Protein 1RTT (pdb7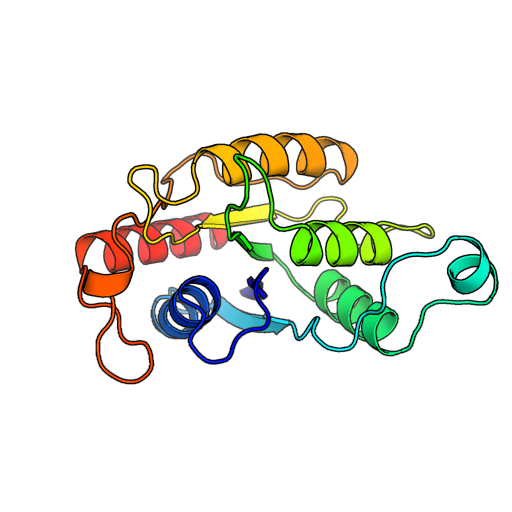0)

CATH classification: 3.40.50.360

Nearest PDB structures (foldseek):
  1x77-assembly1_B  TM=9.939E-01  e=1.937E-33  Pseudomonas aeruginosa PAO1
  3s2y-assembly1_A  TM=9.705E-01  e=2.318E-20  Novacetimonas hansenii ATCC 23769
  4hs4-assembly1_G-1  TM=9.698E-01  e=2.469E-20  Novacetimonas hansenii ATCC 23769
  4h6p-assembly1_A  TM=9.683E-01  e=6.378E-20  Novacetimonas hansenii ATCC 23769
  3svl-assembly1_B  TM=9.647E-01  e=1.058E-19  Escherichia coli K-12

Sequence (174 aa):
IKVLGISGSLRSGSYNSAALQEAIGLVPPGMSIELADISGIPLYNEDVYALGFPPAVERFREQIRAADALLFATPEYNYSMAGVLKNAIDWASRPPEQPFSGKPAAILGASAGRFGTARAQYHLRQTLVFLDVHPLNKPEVMISSAQNAFDAQGRLLDDKARELIQQQLQALQL

InterPro domains:
  IPR005025 NADPH-dependent FMN reductase-like domain [PF03358] (5-151)
  IPR029039 Flavoprotein-like superfamily [G3DSA:3.40.50.360] (1-184)
  IPR029039 Flavoprotein-like superfamily [SSF52218] (6-176)
  IPR050712 NAD(P)H-dependent reductase [PTHR30543] (4-184)

B-factor: mean 13.15, std 8.03, range [3.47, 52.55]

Structure (mmCIF, N/CA/C/O backbone):
data_1RTT
#
_entry.id   1RTT
#
_cell.length_a   66.071
_cell.length_b   70.386
_cell.length_c   85.382
_cell.angle_alpha   90.00
_cell.angle_beta   90.00
_cell.angle_gamma   90.00
#
_symmetry.space_group_name_H-M   'I 2 2 2'
#
loop_
_entity.id
_entity.type
_entity.pdbx_description
1 polymer 'conserved hypothetical protein'
2 non-polymer 'SULFATE ION'
3 water water
#
loop_
_atom_site.group_PDB
_atom_site.id
_atom_site.type_symbol
_atom_site.label_atom_id
_atom_site.label_alt_id
_atom_site.label_comp_id
_atom_site.label_asym_id
_atom_site.label_entity_id
_atom_site.label_seq_id
_atom_site.pdbx_PDB_ins_code
_atom_site.Cartn_x
_atom_site.Cartn_y
_atom_site.Cartn_z
_atom_site.occupancy
_atom_site.B_iso_or_equiv
_atom_site.auth_seq_id
_atom_site.auth_comp_id
_atom_site.auth_asym_id
_atom_site.auth_atom_id
_atom_site.pdbx_PDB_model_num
ATOM 1 N N . ILE A 1 7 ? 24.747 21.841 13.162 1.00 14.83 7 ILE A N 1
ATOM 2 C CA . ILE A 1 7 ? 25.514 22.237 14.380 1.00 14.58 7 ILE A CA 1
ATOM 3 C C . ILE A 1 7 ? 25.261 21.236 15.503 1.00 13.37 7 ILE A C 1
ATOM 4 O O . ILE A 1 7 ? 24.125 21.060 15.949 1.00 14.63 7 ILE A O 1
ATOM 9 N N . LYS A 1 8 ? 26.328 20.586 15.954 1.00 12.14 8 LYS A N 1
ATOM 10 C CA . LYS A 1 8 ? 26.240 19.586 17.011 1.00 11.74 8 LYS A CA 1
ATOM 11 C C . LYS A 1 8 ? 26.498 20.194 18.383 1.00 10.04 8 LYS A C 1
ATOM 12 O O . LYS A 1 8 ? 27.577 20.729 18.641 1.00 10.01 8 LYS A O 1
ATOM 18 N N . VAL A 1 9 ? 25.503 20.105 19.258 1.00 8.62 9 VAL A N 1
ATOM 19 C CA . VAL A 1 9 ? 25.621 20.638 20.608 1.00 7.78 9 VAL A CA 1
ATOM 20 C C . VAL A 1 9 ? 25.650 19.490 21.606 1.00 8.77 9 VAL A C 1
ATOM 21 O O . VAL A 1 9 ? 24.823 18.581 21.535 1.00 10.34 9 VAL A O 1
ATOM 25 N N . LEU A 1 10 ? 26.610 19.521 22.525 1.00 7.24 10 LEU A N 1
ATOM 26 C CA . LEU A 1 10 ? 26.710 18.483 23.543 1.00 7.19 10 LEU A CA 1
ATOM 27 C C . LEU A 1 10 ? 26.101 18.996 24.839 1.00 7.24 10 LEU A C 1
ATOM 28 O O . LEU A 1 10 ? 26.582 19.978 25.409 1.00 7.28 10 LEU A O 1
ATOM 33 N N . GLY A 1 11 ? 25.036 18.339 25.291 1.00 6.83 11 GLY A N 1
ATOM 34 C CA . GLY A 1 11 ? 24.382 18.725 26.530 1.00 6.50 11 GLY A CA 1
ATOM 35 C C . GLY A 1 11 ? 25.041 18.006 27.691 1.00 7.66 11 GLY A C 1
ATOM 36 O O . GLY A 1 11 ? 25.247 16.792 27.639 1.00 8.37 11 GLY A O 1
ATOM 37 N N . ILE A 1 12 ? 25.371 18.751 28.741 1.00 6.81 12 ILE A N 1
ATOM 38 C CA . ILE A 1 12 ? 26.035 18.183 29.907 1.00 7.39 12 ILE A CA 1
ATOM 39 C C . ILE A 1 12 ? 25.268 18.489 31.189 1.00 7.54 12 ILE A C 1
ATOM 40 O O . ILE A 1 12 ? 25.257 19.628 31.657 1.00 7.41 12 ILE A O 1
ATOM 45 N N . SER A 1 13 ? 24.617 17.475 31.752 1.00 7.63 13 SER A N 1
ATOM 46 C CA . SER A 1 13 ? 23.879 17.656 32.997 1.00 7.29 13 SER A CA 1
ATOM 47 C C . SER A 1 13 ? 24.792 17.386 34.181 1.00 7.49 13 SER A C 1
ATOM 48 O O . SER A 1 13 ? 25.520 16.392 34.200 1.00 8.98 13 SER A O 1
ATOM 51 N N . GLY A 1 14 ? 24.735 18.266 35.176 1.00 7.25 14 GLY A N 1
ATOM 52 C CA . GLY A 1 14 ? 25.567 18.103 36.348 1.00 6.64 14 GLY A CA 1
ATOM 53 C C . GLY A 1 14 ? 24.957 17.264 37.458 1.00 6.65 14 GLY A C 1
ATOM 54 O O . GLY A 1 14 ? 25.529 17.203 38.541 1.00 7.13 14 GLY A O 1
ATOM 55 N N . SER A 1 15 ? 23.825 16.611 37.195 1.00 7.36 15 SER A N 1
ATOM 56 C CA . SER A 1 15 ? 23.154 15.790 38.206 1.00 7.70 15 SER A CA 1
ATOM 57 C C . SER A 1 15 ? 22.979 14.338 37.771 1.00 7.97 15 SER A C 1
ATOM 58 O O . SER A 1 15 ? 22.692 14.056 36.606 1.00 9.27 15 SER A O 1
ATOM 61 N N . LEU A 1 16 ? 23.126 13.421 38.725 1.00 8.25 16 LEU A N 1
ATOM 62 C CA . LEU A 1 16 ? 23.005 11.991 38.455 1.00 9.38 16 LEU A CA 1
ATOM 63 C C . LEU A 1 16 ? 21.652 11.386 38.828 1.00 9.20 16 LEU A C 1
ATOM 64 O O . LEU A 1 16 ? 21.361 10.255 38.441 1.00 10.53 16 LEU A O 1
ATOM 69 N N . ARG A 1 17 ? 20.824 12.119 39.568 1.00 8.79 17 ARG A N 1
ATOM 70 C CA . ARG A 1 17 ? 19.540 11.562 39.988 1.00 9.18 17 ARG A CA 1
ATOM 71 C C . ARG A 1 17 ? 18.558 11.409 38.833 1.00 9.91 17 ARG A C 1
ATOM 72 O O . ARG A 1 17 ? 18.560 12.195 37.883 1.00 10.50 17 ARG A O 1
ATOM 80 N N . SER A 1 18 ? 17.717 10.384 38.923 1.00 11.08 18 SER A N 1
ATOM 81 C CA . SER A 1 18 ? 16.750 10.092 37.870 1.00 12.37 18 SER A CA 1
ATOM 82 C C . SER A 1 18 ? 15.762 11.212 37.560 1.00 13.37 18 SER A C 1
ATOM 83 O O . SER A 1 18 ? 15.444 11.453 36.396 1.00 15.44 18 SER A O 1
ATOM 86 N N . GLY A 1 19 ? 15.281 11.897 38.591 1.00 13.05 19 GLY A N 1
ATOM 87 C CA . GLY A 1 19 ? 14.326 12.969 38.370 1.00 11.94 19 GLY A CA 1
ATOM 88 C C . GLY A 1 19 ? 14.938 14.355 38.265 1.00 11.40 19 GLY A C 1
ATOM 89 O O . GLY A 1 19 ? 14.240 15.353 38.428 1.00 11.95 19 GLY A O 1
ATOM 90 N N . SER A 1 20 ? 16.236 14.414 37.977 1.00 10.57 20 SER A N 1
ATOM 91 C CA . SER A 1 20 ? 16.960 15.680 37.863 1.00 8.78 20 SER A CA 1
ATOM 92 C C . SER A 1 20 ? 16.268 16.761 37.036 1.00 8.95 20 SER A C 1
ATOM 93 O O . SER A 1 20 ? 15.905 16.534 35.881 1.00 8.94 20 SER A O 1
ATOM 96 N N . TYR A 1 21 ? 16.100 17.943 37.627 1.00 8.97 21 TYR A N 1
ATOM 97 C CA . TYR A 1 21 ? 15.478 19.063 36.926 1.00 8.97 21 TYR A CA 1
ATOM 98 C C . TYR A 1 21 ? 16.404 19.534 35.808 1.00 8.28 21 TYR A C 1
ATOM 99 O O . TYR A 1 21 ? 15.951 19.962 34.747 1.00 9.16 21 TYR A O 1
ATOM 108 N N . ASN A 1 22 ? 17.707 19.465 36.053 1.00 7.31 22 ASN A N 1
ATOM 109 C CA . ASN A 1 22 ? 18.673 19.890 35.054 1.00 6.73 22 ASN A CA 1
ATOM 110 C C . ASN A 1 22 ? 18.729 18.933 33.876 1.00 7.28 22 ASN A C 1
ATOM 111 O O . ASN A 1 22 ? 18.850 19.364 32.733 1.00 7.36 22 ASN A O 1
ATOM 116 N N . SER A 1 23 ? 18.626 17.636 34.142 1.00 7.80 23 SER A N 1
ATOM 117 C CA . SER A 1 23 ? 18.621 16.672 33.050 1.00 8.78 23 SER A CA 1
ATOM 118 C C . SER A 1 23 ? 17.315 16.834 32.266 1.00 8.06 23 SER A C 1
ATOM 119 O O . SER A 1 23 ? 17.296 16.721 31.041 1.00 8.83 23 SER A O 1
ATOM 122 N N . ALA A 1 24 ? 16.225 17.106 32.980 1.00 8.07 24 ALA A N 1
ATOM 123 C CA . ALA A 1 24 ? 14.929 17.289 32.335 1.00 8.72 24 ALA A CA 1
ATOM 124 C C . ALA A 1 24 ? 14.955 18.525 31.441 1.00 9.01 24 ALA A C 1
ATOM 125 O O . ALA A 1 24 ? 14.377 18.525 30.355 1.00 9.61 24 ALA A O 1
ATOM 127 N N . ALA A 1 25 ? 15.629 19.578 31.897 1.00 8.27 25 ALA A N 1
ATOM 128 C CA . ALA A 1 25 ? 15.735 20.808 31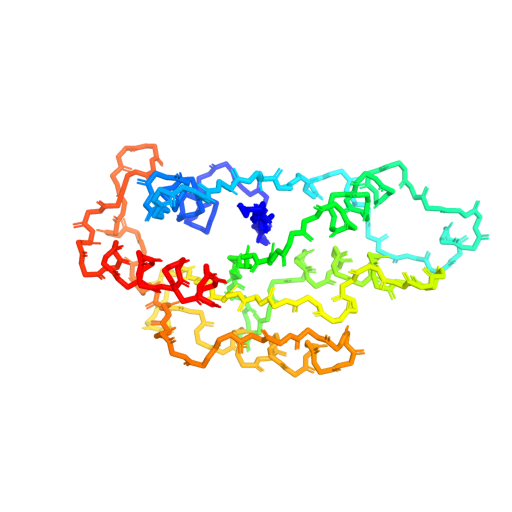.120 1.00 8.15 25 ALA A CA 1
ATOM 129 C C . ALA A 1 25 ? 16.464 20.533 29.807 1.00 8.65 25 ALA A C 1
ATOM 130 O O . ALA A 1 25 ? 16.058 21.012 28.746 1.00 8.98 25 ALA A O 1
ATOM 132 N N . LEU A 1 26 ? 17.544 19.759 29.879 1.00 8.73 26 LEU A N 1
ATOM 133 C CA . LEU A 1 26 ? 18.307 19.426 28.682 1.00 9.50 26 LEU A CA 1
ATOM 134 C C . LEU A 1 26 ? 17.483 18.562 27.735 1.00 9.54 26 LEU A C 1
ATOM 135 O O . LEU A 1 26 ? 17.527 18.753 26.520 1.00 9.72 26 LEU A O 1
ATOM 140 N N . GLN A 1 27 ? 16.733 17.611 28.285 1.00 9.47 27 GLN A N 1
ATOM 141 C CA . GLN A 1 27 ? 15.908 16.740 27.454 1.00 10.02 27 GLN A CA 1
ATOM 142 C C . GLN A 1 27 ? 14.891 17.585 26.692 1.00 10.30 27 GLN A C 1
ATOM 143 O O . GLN A 1 27 ? 14.622 17.337 25.518 1.00 11.30 27 GLN A O 1
ATOM 149 N N . GLU A 1 28 ? 14.328 18.587 27.361 1.00 9.97 28 GLU A N 1
ATOM 150 C CA . GLU A 1 28 ? 13.368 19.481 26.720 1.00 10.36 28 GLU A CA 1
ATOM 151 C C . GLU A 1 28 ? 14.079 20.339 25.676 1.00 10.54 28 GLU A C 1
ATOM 152 O O . GLU A 1 28 ? 13.536 20.616 24.607 1.00 10.35 28 GLU A O 1
ATOM 158 N N . ALA A 1 29 ? 15.305 20.743 25.989 1.00 9.55 29 ALA A N 1
ATOM 159 C CA . ALA A 1 29 ? 16.092 21.569 25.081 1.00 8.39 29 ALA A CA 1
ATOM 160 C C . ALA A 1 29 ? 16.295 20.885 23.733 1.00 8.72 29 ALA A C 1
ATOM 161 O O . ALA A 1 29 ? 16.335 21.545 22.691 1.00 8.71 29 ALA A O 1
ATOM 163 N N . ILE A 1 30 ? 16.423 19.562 23.751 1.00 8.33 30 ILE A N 1
ATOM 164 C CA . ILE A 1 30 ? 16.622 18.806 22.519 1.00 8.82 30 ILE A CA 1
ATOM 165 C C . ILE A 1 30 ? 15.533 19.126 21.498 1.00 7.98 30 ILE A C 1
ATOM 166 O O . ILE A 1 30 ? 15.797 19.188 20.295 1.00 9.39 30 ILE A O 1
ATOM 171 N N . GLY A 1 31 ? 14.313 19.337 21.986 1.00 8.25 31 GLY A N 1
ATOM 172 C CA . GLY A 1 31 ? 13.204 19.646 21.101 1.00 9.47 31 GLY A CA 1
ATOM 173 C C . GLY A 1 31 ? 12.967 21.127 20.866 1.00 10.36 31 GLY A C 1
ATOM 174 O O . GLY A 1 31 ? 12.002 21.503 20.196 1.00 11.01 31 GLY A O 1
ATOM 175 N N . LEU A 1 32 ? 13.845 21.971 21.402 1.00 10.51 32 LEU A N 1
ATOM 176 C CA . LEU A 1 32 ? 13.710 23.419 21.250 1.00 10.91 32 LEU A CA 1
ATOM 177 C C . LEU A 1 32 ? 14.779 24.047 20.364 1.00 10.33 32 LEU A C 1
ATOM 178 O O . LEU A 1 32 ? 14.806 25.266 20.185 1.00 11.89 32 LEU A O 1
ATOM 183 N N . VAL A 1 33 ? 15.663 23.221 19.816 1.00 9.65 33 VAL A N 1
ATOM 184 C CA . VAL A 1 33 ? 16.716 23.722 18.943 1.00 10.44 33 VAL A CA 1
ATOM 185 C C . VAL A 1 33 ? 16.136 24.209 17.624 1.00 11.41 33 VAL A C 1
ATOM 186 O O . VAL A 1 33 ? 15.072 23.760 17.200 1.00 11.01 33 VAL A O 1
ATOM 190 N N . PRO A 1 34 ? 16.821 25.151 16.964 1.00 11.38 34 PRO A N 1
ATOM 191 C CA . PRO A 1 34 ? 16.323 25.649 15.682 1.00 12.05 34 PRO A CA 1
ATOM 192 C C . PRO A 1 34 ? 16.712 24.627 14.617 1.00 11.82 34 PRO A C 1
ATOM 193 O O . PRO A 1 34 ? 17.560 23.770 14.856 1.00 12.43 34 PRO A O 1
ATOM 197 N N . PRO A 1 35 ? 16.082 24.681 13.437 1.00 12.62 35 PRO A N 1
ATOM 198 C CA . PRO A 1 35 ? 16.454 23.709 12.405 1.00 13.24 35 PRO A CA 1
ATOM 199 C C . PRO A 1 35 ? 17.943 23.843 12.081 1.00 13.20 35 PRO A C 1
ATOM 200 O O . PRO A 1 35 ? 18.482 24.948 12.077 1.00 14.93 35 PRO A O 1
ATOM 204 N N . GLY A 1 36 ? 18.604 22.719 11.827 1.00 14.44 36 GLY A N 1
ATOM 205 C CA . GLY A 1 36 ? 20.022 22.761 11.509 1.00 15.40 36 GLY A CA 1
ATOM 206 C C . GLY A 1 36 ? 20.916 22.574 12.720 1.00 15.65 36 GLY A C 1
ATOM 207 O O . GLY A 1 36 ? 22.139 22.679 12.621 1.00 17.44 36 GLY A O 1
ATOM 208 N N . MET A 1 37 ? 20.302 22.311 13.869 1.00 14.79 37 MET A N 1
ATOM 209 C CA . MET A 1 37 ? 21.039 22.094 15.110 1.00 14.08 37 MET A CA 1
ATOM 210 C C . MET A 1 37 ? 20.460 20.880 15.821 1.00 13.32 37 MET A C 1
ATOM 211 O O . MET A 1 37 ? 19.270 20.590 15.705 1.00 14.16 37 MET A O 1
ATOM 216 N N . SER A 1 38 ? 21.306 20.165 16.551 1.00 12.77 38 SER A N 1
ATOM 217 C CA . SER A 1 38 ? 20.852 19.001 17.295 1.00 12.69 38 SER A CA 1
ATOM 218 C C . SER A 1 38 ? 21.681 18.856 18.557 1.00 11.99 38 SER A C 1
ATOM 219 O O . SER A 1 38 ? 22.879 19.155 18.567 1.00 13.14 38 SER A O 1
ATOM 222 N N . ILE A 1 39 ? 21.030 18.401 19.620 1.00 10.83 39 ILE A N 1
ATOM 223 C CA . ILE A 1 39 ? 21.693 18.198 20.896 1.00 11.42 39 ILE A CA 1
ATOM 224 C C . ILE A 1 39 ? 21.874 16.716 21.186 1.00 12.61 39 ILE A C 1
ATOM 225 O O . ILE A 1 39 ? 20.945 15.919 21.024 1.00 14.03 39 ILE A O 1
ATOM 230 N N . GLU A 1 40 ? 23.088 16.358 21.588 1.00 12.33 40 GLU A N 1
ATOM 231 C CA . GLU A 1 40 ? 23.427 14.993 21.968 1.00 13.89 40 GLU A CA 1
ATOM 232 C C . GLU A 1 40 ? 23.766 15.115 23.448 1.00 12.91 40 GLU A C 1
ATOM 233 O O . GLU A 1 40 ? 24.400 16.086 23.858 1.00 11.01 40 GLU A O 1
ATOM 239 N N . LEU A 1 41 ? 23.347 14.146 24.250 1.00 12.69 41 LEU A N 1
ATOM 240 C CA . LEU A 1 41 ? 23.604 14.196 25.681 1.00 13.40 41 LEU A CA 1
ATOM 241 C C . LEU A 1 41 ? 24.848 13.434 26.101 1.00 13.09 41 LEU A C 1
ATOM 242 O O . LEU A 1 41 ? 25.140 12.355 25.583 1.00 15.76 41 LEU A O 1
ATOM 247 N N . ALA A 1 42 ? 25.585 14.011 27.040 1.00 11.90 42 ALA A N 1
ATOM 248 C CA . ALA A 1 42 ? 26.774 13.366 27.567 1.00 11.95 42 ALA A CA 1
ATOM 249 C C . ALA A 1 42 ? 26.325 12.587 28.799 1.00 13.76 42 ALA A C 1
ATOM 250 O O . ALA A 1 42 ? 25.409 13.006 29.506 1.00 17.25 42 ALA A O 1
ATOM 252 N N . ASP A 1 43 ? 26.948 11.442 29.040 1.00 14.04 43 ASP A N 1
ATOM 253 C CA . ASP A 1 43 ? 26.624 10.632 30.206 1.00 13.95 43 ASP A CA 1
ATOM 254 C C . ASP A 1 43 ? 27.875 10.657 31.070 1.00 12.80 43 ASP A C 1
ATOM 255 O O . ASP A 1 43 ? 28.886 10.052 30.717 1.00 14.75 43 ASP A O 1
ATOM 260 N N . ILE A 1 44 ? 27.818 11.362 32.195 1.00 11.29 44 ILE A N 1
ATOM 261 C CA . ILE A 1 44 ? 28.982 11.453 33.069 1.00 10.57 44 ILE A CA 1
ATOM 262 C C . ILE A 1 44 ? 28.882 10.552 34.294 1.00 10.91 44 ILE A C 1
ATOM 263 O O . ILE A 1 44 ? 29.747 10.593 35.165 1.00 10.30 44 ILE A O 1
ATOM 268 N N . SER A 1 45 ? 27.843 9.723 34.346 1.00 9.79 45 SER A N 1
ATOM 269 C CA . SER A 1 45 ? 27.634 8.840 35.494 1.00 11.81 45 SER A CA 1
ATOM 270 C C . SER A 1 45 ? 28.749 7.825 35.750 1.00 11.89 45 SER A C 1
ATOM 271 O O . SER A 1 45 ? 28.903 7.347 36.876 1.00 13.18 45 SER A O 1
ATOM 274 N N . GLY A 1 46 ? 29.522 7.497 34.719 1.00 11.14 46 GLY A N 1
ATOM 275 C CA . GLY A 1 46 ? 30.601 6.535 34.884 1.00 11.43 46 GLY A CA 1
ATOM 276 C C . GLY A 1 46 ? 31.949 7.148 35.227 1.00 10.27 46 GLY A C 1
ATOM 277 O O . GLY A 1 46 ? 32.931 6.433 35.429 1.00 11.22 46 GLY A O 1
ATOM 278 N N . ILE A 1 47 ? 32.006 8.474 35.288 1.00 9.52 47 ILE A N 1
ATOM 279 C CA . ILE A 1 47 ? 33.244 9.171 35.610 1.00 8.86 47 ILE A CA 1
ATOM 280 C C . ILE A 1 47 ? 33.513 9.078 37.113 1.00 8.82 47 ILE A C 1
ATOM 281 O O . ILE A 1 47 ? 32.690 9.487 37.930 1.00 9.26 47 ILE A O 1
ATOM 286 N N . PRO A 1 48 ? 34.675 8.529 37.496 1.00 7.87 48 PRO A N 1
ATOM 287 C CA . PRO A 1 48 ? 35.022 8.389 38.913 1.00 8.60 48 PRO A CA 1
ATOM 288 C C . PRO A 1 48 ? 35.513 9.694 39.519 1.00 7.88 48 PRO A C 1
ATOM 289 O O . PRO A 1 48 ? 35.763 10.665 38.806 1.00 7.55 48 PRO A O 1
ATOM 293 N N . LEU A 1 49 ? 35.638 9.725 40.838 1.00 8.47 49 LEU A N 1
ATOM 294 C CA . LEU A 1 49 ? 36.145 10.922 41.480 1.00 9.63 49 LEU A CA 1
ATOM 295 C C . LEU A 1 49 ? 37.591 11.064 41.021 1.00 9.15 49 LEU A C 1
ATOM 296 O O . LEU A 1 49 ? 38.315 10.075 40.875 1.00 11.99 49 LEU A O 1
ATOM 301 N N . TYR A 1 50 ? 38.003 12.299 40.776 1.00 7.27 50 TYR A N 1
ATOM 302 C CA . TYR A 1 50 ? 39.344 12.569 40.290 1.00 6.96 50 TYR A CA 1
ATOM 303 C C . TYR A 1 50 ? 40.464 12.203 41.250 1.00 6.90 50 TYR A C 1
ATOM 304 O O . TYR A 1 50 ? 40.379 12.443 42.452 1.00 7.51 50 TYR A O 1
ATOM 313 N N . ASN A 1 51 ? 41.520 11.621 40.692 1.00 7.15 51 ASN A N 1
ATOM 314 C CA . ASN A 1 51 ? 42.710 11.249 41.447 1.00 6.97 51 ASN A CA 1
ATOM 315 C C . ASN A 1 51 ? 43.854 11.301 40.446 1.00 8.06 51 ASN A C 1
ATOM 316 O O . ASN A 1 51 ? 43.862 10.562 39.461 1.00 7.65 51 ASN A O 1
ATOM 321 N N . GLU A 1 52 ? 44.804 12.192 40.691 1.00 7.83 52 GLU A N 1
ATOM 322 C CA . GLU A 1 52 ? 45.956 12.349 39.813 1.00 8.67 52 GLU A CA 1
ATOM 323 C C . GLU A 1 52 ? 46.685 11.025 39.592 1.00 9.23 52 GLU A C 1
ATOM 324 O O . GLU A 1 52 ? 47.197 10.770 38.501 1.00 9.00 52 GLU A O 1
ATOM 330 N N . ASP A 1 53 ? 46.735 10.185 40.623 1.00 8.54 53 ASP A N 1
ATOM 331 C CA . ASP A 1 53 ? 47.424 8.900 40.508 1.00 9.42 53 ASP A CA 1
ATOM 332 C C . ASP A 1 53 ? 46.755 7.977 39.499 1.00 9.48 53 ASP A C 1
ATOM 333 O O . ASP A 1 53 ? 47.416 7.146 38.877 1.00 11.09 53 ASP A O 1
ATOM 338 N N . VAL A 1 54 ? 45.443 8.117 39.339 1.00 9.06 54 VAL A N 1
ATOM 339 C CA . VAL A 1 54 ? 44.710 7.307 38.376 1.00 9.42 54 VAL A CA 1
ATOM 340 C C . VAL A 1 54 ? 44.918 7.917 36.988 1.00 9.83 54 VAL A C 1
ATOM 341 O O . VAL A 1 54 ? 45.194 7.209 36.021 1.00 9.70 54 VAL A O 1
ATOM 345 N N . TYR A 1 55 ? 44.795 9.239 36.903 1.00 8.80 55 TYR A N 1
ATOM 346 C CA . TYR A 1 55 ? 44.990 9.957 35.649 1.00 8.97 55 TYR A CA 1
ATOM 347 C C . TYR A 1 55 ? 46.362 9.654 35.047 1.00 9.31 55 TYR A C 1
ATOM 348 O O . TYR A 1 55 ? 46.496 9.498 33.833 1.00 9.99 55 TYR A O 1
ATOM 357 N N . ALA A 1 56 ? 47.376 9.573 35.902 1.00 9.81 56 ALA A N 1
ATOM 358 C CA . ALA A 1 56 ? 48.739 9.308 35.452 1.00 10.68 56 ALA A CA 1
ATOM 359 C C . ALA A 1 56 ? 48.877 8.007 34.666 1.00 12.24 56 ALA A C 1
ATOM 360 O O . ALA A 1 56 ? 49.790 7.863 33.850 1.00 13.84 56 ALA A O 1
ATOM 362 N N . LEU A 1 57 ? 47.974 7.064 34.912 1.00 12.27 57 LEU A N 1
ATOM 363 C CA . LEU A 1 57 ? 48.009 5.775 34.228 1.00 13.98 57 LEU A CA 1
ATOM 364 C C . LEU A 1 57 ? 47.132 5.764 32.980 1.00 14.13 57 LEU A C 1
ATOM 365 O O . LEU A 1 57 ? 47.131 4.794 32.218 1.00 15.32 57 LEU A O 1
ATOM 370 N N . GLY A 1 58 ? 46.390 6.846 32.771 1.00 12.73 58 GLY A N 1
ATOM 371 C CA . GLY A 1 58 ? 45.522 6.936 31.611 1.00 12.64 58 GLY A CA 1
ATOM 372 C C . GLY A 1 58 ? 44.118 7.361 31.992 1.00 11.20 58 GLY A C 1
ATOM 373 O O . GLY A 1 58 ? 43.736 7.296 33.158 1.00 13.76 58 GLY A O 1
ATOM 374 N N . PHE A 1 59 ? 43.349 7.805 31.005 1.00 11.07 59 PHE A N 1
ATOM 375 C CA . PHE A 1 59 ? 41.977 8.240 31.232 1.00 11.39 59 PHE A CA 1
ATOM 376 C C . PHE A 1 59 ? 41.015 7.076 31.398 1.00 12.55 59 PHE A C 1
ATOM 377 O O . PHE A 1 59 ? 41.051 6.119 30.624 1.00 13.23 59 PHE A O 1
ATOM 385 N N . PRO A 1 60 ? 40.147 7.131 32.421 1.00 12.38 60 PRO A N 1
ATOM 386 C CA . PRO A 1 60 ? 39.191 6.035 32.597 1.00 12.37 60 PRO A CA 1
ATOM 387 C C . PRO A 1 60 ? 38.317 6.050 31.338 1.00 12.67 60 PRO A C 1
ATOM 388 O O . PRO A 1 60 ? 38.095 7.110 30.752 1.00 10.93 60 PRO A O 1
ATOM 392 N N . PRO A 1 61 ? 37.820 4.884 30.900 1.00 12.64 61 PRO A N 1
ATOM 393 C CA . PRO A 1 61 ? 36.981 4.829 29.697 1.00 13.09 61 PRO A CA 1
ATOM 394 C C . PRO A 1 61 ? 35.857 5.868 29.618 1.00 12.27 61 PRO A C 1
ATOM 395 O O . PRO A 1 61 ? 35.623 6.452 28.559 1.00 11.88 61 PRO A O 1
ATOM 399 N N . ALA A 1 62 ? 35.163 6.100 30.728 1.00 11.76 62 ALA A N 1
ATOM 400 C CA . ALA A 1 62 ? 34.068 7.064 30.742 1.00 10.24 62 ALA A CA 1
ATOM 401 C C . ALA A 1 62 ? 34.551 8.482 30.460 1.00 9.31 62 ALA A C 1
ATOM 402 O O . ALA A 1 62 ? 33.844 9.272 29.835 1.00 9.72 62 ALA A O 1
ATOM 404 N N . VAL A 1 63 ? 35.754 8.804 30.926 1.00 9.20 63 VAL A N 1
ATOM 405 C CA . VAL A 1 63 ? 36.313 10.132 30.710 1.00 8.76 63 VAL A CA 1
ATOM 406 C C . VAL A 1 63 ? 36.747 10.270 29.255 1.00 8.66 63 VAL A C 1
ATOM 407 O O . VAL A 1 63 ? 36.546 11.316 28.639 1.00 9.26 63 VAL A O 1
ATOM 411 N N . GLU A 1 64 ? 37.329 9.210 28.700 1.00 9.98 64 GLU A N 1
ATOM 412 C CA . GLU A 1 64 ? 37.756 9.242 27.307 1.00 10.46 64 GLU A CA 1
ATOM 413 C C . GLU A 1 64 ? 36.537 9.471 26.413 1.00 10.04 64 GLU A C 1
ATOM 414 O O . GLU A 1 64 ? 36.586 10.265 25.478 1.00 9.32 64 GLU A O 1
ATOM 420 N N . ARG A 1 65 ? 35.439 8.781 26.711 1.00 9.21 65 ARG A N 1
ATOM 421 C CA . ARG A 1 65 ? 34.215 8.929 25.926 1.00 10.25 65 ARG A CA 1
ATOM 422 C C . ARG A 1 65 ? 33.707 10.368 25.986 1.00 9.21 65 ARG A C 1
ATOM 423 O O . ARG A 1 65 ? 33.301 10.939 24.975 1.00 9.63 65 ARG A O 1
ATOM 431 N N . PHE A 1 66 ? 33.738 10.947 27.182 1.00 8.77 66 PHE A N 1
ATOM 432 C CA . PHE A 1 66 ? 33.288 12.318 27.393 1.00 8.40 66 PHE A CA 1
ATOM 433 C C . PHE A 1 66 ? 34.170 13.280 26.589 1.00 7.42 66 PHE A C 1
ATOM 434 O O . PHE A 1 66 ? 33.662 14.164 25.899 1.00 8.09 66 PHE A O 1
ATOM 442 N N . ARG A 1 67 ? 35.487 13.098 26.669 1.00 7.78 67 ARG A N 1
ATOM 443 C CA . ARG A 1 67 ? 36.418 13.940 25.921 1.00 8.18 67 ARG A CA 1
ATOM 444 C C . ARG A 1 67 ? 36.189 13.815 24.413 1.00 8.27 67 ARG A C 1
ATOM 445 O O . ARG A 1 67 ? 36.270 14.806 23.688 1.00 8.20 67 ARG A O 1
ATOM 453 N N . GLU A 1 68 ? 35.897 12.602 23.944 1.00 8.31 68 GLU A N 1
ATOM 454 C CA . GLU A 1 68 ? 35.637 12.377 22.525 1.00 8.73 68 GLU A CA 1
ATOM 455 C C . GLU A 1 68 ? 34.394 13.155 22.089 1.00 8.66 68 GLU A C 1
ATOM 456 O O . GLU A 1 68 ? 34.366 13.741 21.007 1.00 9.88 68 GLU A O 1
ATOM 462 N N . GLN A 1 69 ? 33.366 13.157 22.935 1.00 9.22 69 GLN A N 1
ATOM 463 C CA . GLN A 1 69 ? 32.133 13.876 22.622 1.00 8.83 69 GLN A CA 1
ATOM 464 C C . GLN A 1 69 ? 32.369 15.380 22.580 1.00 8.77 69 GLN A C 1
ATOM 465 O O . GLN A 1 69 ? 31.828 16.078 21.727 1.00 8.84 69 GLN A O 1
ATOM 471 N N . ILE A 1 70 ? 33.169 15.885 23.512 1.00 8.09 70 ILE A N 1
ATOM 472 C CA . ILE A 1 70 ? 33.469 17.309 23.542 1.00 8.37 70 ILE A CA 1
ATOM 473 C C . ILE A 1 70 ? 34.226 17.693 22.268 1.00 8.43 70 ILE A C 1
ATOM 474 O O . ILE A 1 70 ? 33.928 18.710 21.647 1.00 8.70 70 ILE A O 1
ATOM 479 N N . ARG A 1 71 ? 35.191 16.864 21.873 1.00 9.11 71 ARG A N 1
ATOM 480 C CA . ARG A 1 71 ? 35.977 17.121 20.667 1.00 9.64 71 ARG A CA 1
ATOM 481 C C . ARG A 1 71 ? 35.089 17.202 19.427 1.00 10.70 71 ARG A C 1
ATOM 482 O O . ARG A 1 71 ? 35.282 18.065 18.571 1.00 11.19 71 ARG A O 1
ATOM 490 N N . ALA A 1 72 ? 34.108 16.308 19.347 1.00 9.81 72 ALA A N 1
ATOM 491 C CA . ALA A 1 72 ? 33.203 16.252 18.202 1.00 10.76 72 ALA A CA 1
ATOM 492 C C . ALA A 1 72 ? 32.127 17.335 18.173 1.00 10.39 72 ALA A C 1
ATOM 493 O O . ALA A 1 72 ? 31.564 17.628 17.119 1.00 12.86 72 ALA A O 1
ATOM 495 N N . ALA A 1 73 ? 31.841 17.931 19.323 1.00 9.36 73 ALA A N 1
ATOM 496 C CA . ALA A 1 73 ? 30.805 18.956 19.411 1.00 8.90 73 ALA A CA 1
ATOM 497 C C . ALA A 1 73 ? 31.223 20.321 18.879 1.00 8.98 73 ALA A C 1
ATOM 498 O O . ALA A 1 73 ? 32.384 20.707 18.978 1.00 10.94 73 ALA A O 1
ATOM 500 N N . ASP A 1 74 ? 30.263 21.043 18.308 1.00 8.98 74 ASP A N 1
ATOM 501 C CA . ASP A 1 74 ? 30.509 22.389 17.803 1.00 9.00 74 ASP A CA 1
ATOM 502 C C . ASP A 1 74 ? 30.253 23.395 18.923 1.00 8.27 74 ASP A C 1
ATOM 503 O O . ASP A 1 74 ? 30.788 24.502 18.912 1.00 9.71 74 ASP A O 1
ATOM 508 N N . ALA A 1 75 ? 29.421 23.003 19.885 1.00 7.63 75 ALA A N 1
ATOM 509 C CA . ALA A 1 75 ? 29.084 23.868 21.007 1.00 6.81 75 ALA A CA 1
ATOM 510 C C . ALA A 1 75 ? 28.675 23.020 22.199 1.00 6.85 75 ALA A C 1
ATOM 511 O O . ALA A 1 75 ? 28.351 21.839 22.048 1.00 7.50 75 ALA A O 1
ATOM 513 N N . LEU A 1 76 ? 28.686 23.636 23.378 1.00 7.32 76 LEU A N 1
ATOM 514 C CA . LEU A 1 76 ? 28.338 22.959 24.619 1.00 6.36 76 LEU A CA 1
ATOM 515 C C . LEU A 1 76 ? 27.148 23.622 25.295 1.00 6.27 76 LEU A C 1
ATOM 516 O O . LEU A 1 76 ? 26.961 24.835 25.203 1.00 7.55 76 LEU A O 1
ATOM 521 N N . LEU A 1 77 ? 26.348 22.809 25.975 1.00 6.09 77 LEU A N 1
ATOM 522 C CA . LEU A 1 77 ? 25.192 23.291 26.723 1.00 5.77 77 LEU A CA 1
ATOM 523 C C . LEU A 1 77 ? 25.268 22.664 28.112 1.00 6.20 77 LEU A C 1
ATOM 524 O O . LEU A 1 77 ? 25.008 21.474 28.285 1.00 7.42 77 LEU A O 1
ATOM 529 N N . PHE A 1 78 ? 25.646 23.475 29.095 1.00 5.91 78 PHE A N 1
ATOM 530 C CA . PHE A 1 78 ? 25.772 23.026 30.478 1.00 5.78 78 PHE A CA 1
ATOM 531 C C . PHE A 1 78 ? 24.479 23.246 31.249 1.00 7.20 78 PHE A C 1
ATOM 532 O O . PHE A 1 78 ? 23.894 24.321 31.177 1.00 7.74 78 PHE A O 1
ATOM 540 N N . ALA A 1 79 ? 24.040 22.230 31.985 1.00 6.45 79 ALA A N 1
ATOM 541 C CA . ALA A 1 79 ? 22.855 22.346 32.836 1.00 7.07 79 ALA A CA 1
ATOM 542 C C . ALA A 1 79 ? 23.449 22.147 34.225 1.00 7.16 79 ALA A C 1
ATOM 543 O O . ALA A 1 79 ? 23.699 21.022 34.652 1.00 7.91 79 ALA A O 1
ATOM 545 N N . THR A 1 80 ? 23.686 23.248 34.927 1.00 8.19 80 THR A N 1
ATOM 546 C CA . THR A 1 80 ? 24.329 23.170 36.225 1.00 9.55 80 THR A CA 1
ATOM 547 C C . THR A 1 80 ? 23.491 23.262 37.483 1.00 7.96 80 THR A C 1
ATOM 548 O O . THR A 1 80 ? 22.814 24.258 37.726 1.00 8.39 80 THR A O 1
ATOM 552 N N . PRO A 1 81 ? 23.514 22.203 38.299 1.00 7.48 81 PRO A N 1
ATOM 553 C CA . PRO A 1 81 ? 22.748 22.241 39.542 1.00 7.57 81 PRO A CA 1
ATOM 554 C C . PRO A 1 81 ? 23.572 23.124 40.476 1.00 6.97 81 PRO A C 1
ATOM 555 O O . PRO A 1 81 ? 24.782 23.293 40.275 1.00 7.80 81 PRO A O 1
ATOM 559 N N . GLU A 1 82 ? 22.929 23.690 41.486 1.00 6.09 82 GLU A N 1
ATOM 560 C CA . GLU A 1 82 ? 23.642 24.504 42.453 1.00 6.14 82 GLU A CA 1
ATOM 561 C C . GLU A 1 82 ? 23.470 23.884 43.826 1.00 6.73 82 GLU A C 1
ATOM 562 O O . GLU A 1 82 ? 22.342 23.679 44.278 1.00 7.02 82 GLU A O 1
ATOM 568 N N . TYR A 1 83 ? 24.585 23.550 44.468 1.00 6.06 83 TYR A N 1
ATOM 569 C CA . TYR A 1 83 ? 24.549 23.008 45.822 1.00 6.61 83 TYR A CA 1
ATOM 570 C C . TYR A 1 83 ? 25.470 23.881 46.650 1.00 6.13 83 TYR A C 1
ATOM 571 O O . TYR A 1 83 ? 26.585 24.189 46.229 1.00 5.59 83 TYR A O 1
ATOM 580 N N . ASN A 1 84 ? 25.005 24.289 47.821 1.00 6.19 84 ASN A N 1
ATOM 581 C CA . ASN A 1 84 ? 25.825 25.081 48.721 1.00 5.57 84 ASN A CA 1
ATOM 582 C C . ASN A 1 84 ? 26.484 26.289 48.077 1.00 5.34 84 ASN A C 1
ATOM 583 O O . ASN A 1 84 ? 27.685 26.525 48.225 1.00 5.98 84 ASN A O 1
ATOM 588 N N . TYR A 1 85 ? 25.668 27.043 47.352 1.00 5.59 85 TYR A N 1
ATOM 589 C CA . TYR A 1 85 ? 26.080 28.279 46.699 1.00 5.15 85 TYR A CA 1
ATOM 590 C C . TYR A 1 85 ? 27.151 28.198 45.616 1.00 5.60 85 TYR A C 1
ATOM 591 O O . TYR A 1 85 ? 27.803 29.195 45.305 1.00 5.78 85 TYR A O 1
ATOM 600 N N . SER A 1 86 ? 27.329 27.023 45.028 1.00 4.67 86 SER A N 1
ATOM 601 C CA . SER A 1 86 ? 28.302 26.871 43.952 1.00 5.09 86 SER A CA 1
ATOM 602 C C . SER A 1 86 ? 27.922 25.683 43.072 1.00 5.24 86 SER A C 1
ATOM 603 O O . SER A 1 86 ? 26.859 25.082 43.244 1.00 6.07 86 SER A O 1
ATOM 606 N N . MET A 1 87 ? 28.782 25.368 42.110 1.00 5.55 87 MET A N 1
ATOM 607 C CA . MET A 1 87 ? 28.556 24.243 41.206 1.00 6.61 87 MET A CA 1
ATOM 608 C C . MET A 1 87 ? 28.461 22.922 41.955 1.00 5.90 87 MET A C 1
ATOM 609 O O . MET A 1 87 ? 29.136 22.722 42.962 1.00 5.93 87 MET A O 1
ATOM 614 N N . ALA A 1 88 ? 27.644 22.013 41.436 1.00 6.48 88 ALA A N 1
ATOM 615 C CA . ALA A 1 88 ? 27.535 20.688 42.023 1.00 6.35 88 ALA A CA 1
ATOM 616 C C . ALA A 1 88 ? 28.917 20.052 41.888 1.00 6.19 88 ALA A C 1
ATOM 617 O O . ALA A 1 88 ? 29.548 20.133 40.830 1.00 6.32 88 ALA A O 1
ATOM 619 N N . GLY A 1 89 ? 29.391 19.427 42.958 1.00 6.17 89 GLY A N 1
ATOM 620 C CA . GLY A 1 89 ? 30.692 18.787 42.915 1.00 5.97 89 GLY A CA 1
ATOM 621 C C . GLY A 1 89 ? 30.815 17.761 41.799 1.00 5.64 89 GLY A C 1
ATOM 622 O O . GLY A 1 89 ? 31.876 17.637 41.186 1.00 5.61 89 GLY A O 1
ATOM 623 N N . VAL A 1 90 ? 29.743 17.017 41.534 1.00 5.93 90 VAL A N 1
ATOM 624 C CA . VAL A 1 90 ? 29.770 16.007 40.482 1.00 6.64 90 VAL A CA 1
ATOM 625 C C . VAL A 1 90 ? 30.086 16.635 39.129 1.00 5.54 90 VAL A C 1
ATOM 626 O O . VAL A 1 90 ? 30.899 16.106 38.369 1.00 6.92 90 VAL A O 1
ATOM 630 N N . LEU A 1 91 ? 29.447 17.760 38.821 1.00 5.92 91 LEU A N 1
ATOM 631 C CA . LEU A 1 91 ? 29.696 18.425 37.549 1.00 6.38 91 LEU A CA 1
ATOM 632 C C . LEU A 1 91 ? 31.132 18.936 37.483 1.00 5.87 91 LEU A C 1
ATOM 633 O O . LEU A 1 91 ? 31.822 18.751 36.480 1.00 5.98 91 LEU A O 1
ATOM 638 N N . LYS A 1 92 ? 31.582 19.583 38.552 1.00 6.26 92 LYS A N 1
ATOM 639 C CA . LYS A 1 92 ? 32.938 20.112 38.583 1.00 6.27 92 LYS A CA 1
ATOM 640 C C . LYS A 1 92 ? 33.949 18.983 38.411 1.00 5.92 92 LYS A C 1
ATOM 641 O O . LYS A 1 92 ? 34.934 19.131 37.692 1.00 6.40 92 LYS A O 1
ATOM 647 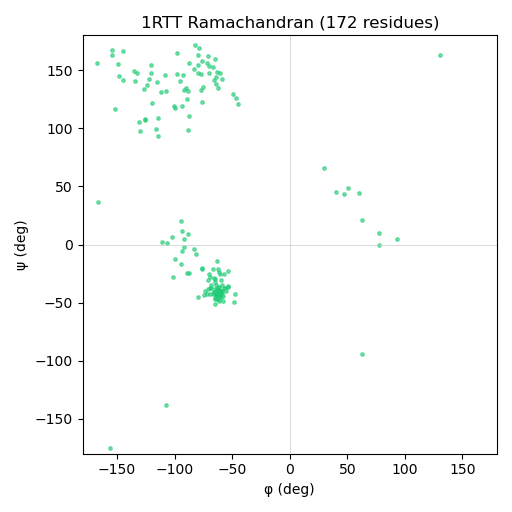N N . ASN A 1 93 ? 33.695 17.850 39.059 1.00 5.13 93 ASN A N 1
AT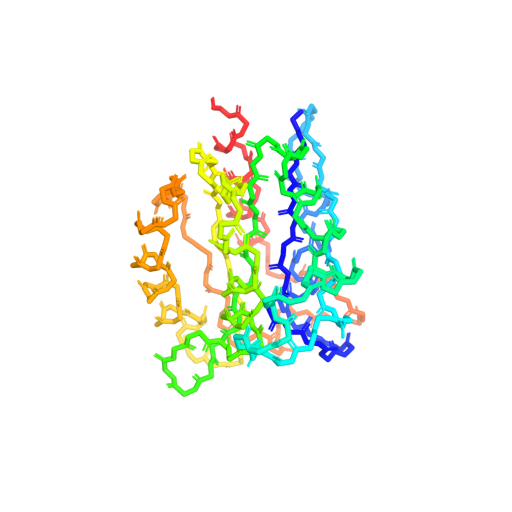OM 648 C CA . ASN A 1 93 ? 34.588 16.700 38.957 1.00 5.42 93 ASN A CA 1
ATOM 649 C C . ASN A 1 93 ? 34.694 16.198 37.515 1.00 5.76 93 ASN A C 1
ATOM 650 O O . ASN A 1 93 ? 35.781 15.846 37.051 1.00 6.43 93 ASN A O 1
ATOM 655 N N . ALA A 1 94 ? 33.568 16.161 36.808 1.00 4.97 94 ALA A N 1
ATOM 656 C CA . ALA A 1 94 ? 33.564 15.704 35.421 1.00 5.65 94 ALA A CA 1
ATOM 657 C C . ALA A 1 94 ? 34.392 16.659 34.569 1.00 6.09 94 ALA A C 1
ATOM 658 O O . ALA A 1 94 ? 35.162 16.231 33.706 1.00 6.04 94 ALA A O 1
ATOM 660 N N . ILE A 1 95 ? 34.224 17.956 34.809 1.00 5.47 95 ILE A N 1
ATOM 661 C CA . ILE A 1 95 ? 34.976 18.971 34.088 1.00 6.76 95 ILE A CA 1
ATOM 662 C C . ILE A 1 95 ? 36.460 18.831 34.425 1.00 5.79 95 ILE A C 1
ATOM 663 O O . ILE A 1 95 ? 37.315 18.931 33.539 1.00 6.91 95 ILE A O 1
ATOM 668 N N . ASP A 1 96 ? 36.767 18.584 35.697 1.00 6.73 96 ASP A N 1
ATOM 669 C CA . ASP A 1 96 ? 38.156 18.430 36.117 1.00 6.17 96 ASP A CA 1
ATOM 670 C C . ASP A 1 96 ? 38.831 17.299 35.335 1.00 7.62 96 ASP A C 1
ATOM 671 O O . ASP A 1 96 ? 39.962 17.442 34.872 1.00 7.70 96 ASP A O 1
ATOM 676 N N . TRP A 1 97 ? 38.137 16.176 35.180 1.00 6.86 97 TRP A N 1
ATOM 677 C CA . TRP A 1 97 ? 38.688 15.044 34.443 1.00 5.83 97 TRP A CA 1
ATOM 678 C C . TRP A 1 97 ? 38.899 15.367 32.971 1.00 6.31 97 TRP A C 1
ATOM 679 O O . TRP A 1 97 ? 39.978 15.145 32.424 1.00 6.62 97 TRP A O 1
ATOM 690 N N . ALA A 1 98 ? 37.859 15.880 32.326 1.00 6.57 98 ALA A N 1
ATOM 691 C CA . ALA A 1 98 ? 37.936 16.188 30.902 1.00 6.37 98 ALA A CA 1
ATOM 692 C C . ALA A 1 98 ? 38.893 17.318 30.545 1.00 7.43 98 ALA A C 1
ATOM 693 O O . ALA A 1 98 ? 39.353 17.406 29.407 1.00 8.11 98 ALA A O 1
ATOM 695 N N . SER A 1 99 ? 39.203 18.163 31.522 1.00 7.04 99 SER A N 1
ATOM 696 C CA . SER A 1 99 ? 40.079 19.318 31.322 1.00 7.25 99 SER A CA 1
ATOM 697 C C . SER A 1 99 ? 41.572 19.027 31.389 1.00 7.32 99 SER A C 1
ATOM 698 O O . SER A 1 99 ? 42.386 19.925 31.179 1.00 7.97 99 SER A O 1
ATOM 701 N N . ARG A 1 100 ? 41.936 17.790 31.700 1.00 8.05 100 ARG A N 1
ATOM 702 C CA . ARG A 1 100 ? 43.344 17.430 31.819 1.00 7.24 100 ARG A CA 1
ATOM 703 C C . ARG A 1 100 ? 44.090 17.357 30.495 1.00 7.57 100 ARG A C 1
ATOM 704 O O . ARG A 1 100 ? 43.493 17.180 29.430 1.00 7.75 100 ARG A O 1
ATOM 712 N N . PRO A 1 101 ? 45.421 17.517 30.546 1.00 8.24 101 PRO A N 1
ATOM 713 C CA . PRO A 1 101 ? 46.209 17.440 29.317 1.00 7.99 101 PRO A CA 1
ATOM 714 C C . PRO A 1 101 ? 46.074 16.004 28.808 1.00 8.84 101 PRO A C 1
ATOM 715 O O . PRO A 1 101 ? 45.779 15.088 29.581 1.00 8.42 101 PRO A O 1
ATOM 719 N N . PRO A 1 102 ? 46.337 15.775 27.518 1.00 7.80 102 PRO A N 1
ATOM 720 C CA . PRO A 1 102 ? 46.750 16.741 26.498 1.00 7.60 102 PRO A CA 1
ATOM 721 C C . PRO A 1 102 ? 45.608 17.451 25.778 1.00 7.95 102 PRO A C 1
ATOM 722 O O . PRO A 1 102 ? 44.491 16.942 25.708 1.00 7.85 102 PRO A O 1
ATOM 726 N N . GLU A 1 103 ? 45.919 18.632 25.248 1.00 8.49 103 GLU A N 1
ATOM 727 C CA . GLU A 1 103 ? 44.982 19.450 24.481 1.00 9.13 103 GLU A CA 1
ATOM 728 C C . GLU A 1 103 ? 43.534 19.244 24.913 1.00 8.21 103 GLU A C 1
ATOM 729 O O . GLU A 1 103 ? 42.711 18.748 24.144 1.00 7.96 103 GLU A O 1
ATOM 735 N N . GLN A 1 104 ? 43.220 19.639 26.145 1.00 7.56 104 GLN A N 1
ATOM 736 C CA . GLN A 1 104 ? 41.869 19.456 26.656 1.00 7.28 104 GLN A CA 1
ATOM 737 C C . GLN A 1 104 ? 40.882 19.995 25.620 1.00 7.60 104 GLN A C 1
ATOM 738 O O . GLN A 1 104 ? 41.016 21.118 25.122 1.00 7.08 104 GLN A O 1
ATOM 744 N N . PRO A 1 105 ? 39.872 19.181 25.279 1.00 7.75 105 PRO A N 1
ATOM 745 C CA . PRO A 1 105 ? 38.847 19.500 24.284 1.00 7.15 105 PRO A CA 1
ATOM 746 C C . PRO A 1 105 ? 37.871 20.650 24.452 1.00 7.69 105 PRO A C 1
ATOM 747 O O . PRO A 1 105 ? 37.213 21.025 23.484 1.00 7.43 105 PRO A O 1
ATOM 751 N N . PHE A 1 106 ? 37.762 21.216 25.648 1.00 7.36 106 PHE A N 1
ATOM 752 C CA . PHE A 1 106 ? 36.850 22.342 25.844 1.00 6.52 106 PHE A CA 1
ATOM 753 C C . PHE A 1 106 ? 37.365 23.588 25.130 1.00 6.96 106 PHE A C 1
ATOM 754 O O . PHE A 1 106 ? 36.589 24.473 24.776 1.00 7.53 106 PHE A O 1
ATOM 762 N N . SER A 1 107 ? 38.678 23.647 24.929 1.00 8.12 107 SER A N 1
ATOM 763 C CA . SER A 1 107 ? 39.326 24.804 24.319 1.00 8.14 107 SER A CA 1
ATOM 764 C C . SER A 1 107 ? 38.675 25.395 23.076 1.00 7.79 107 SER A C 1
ATOM 765 O O . SER A 1 107 ? 38.508 24.713 22.065 1.00 9.38 107 SER A O 1
ATOM 768 N N . GLY A 1 108 ? 38.320 26.675 23.172 1.00 7.83 108 GLY A N 1
ATOM 769 C CA . GLY A 1 108 ? 37.721 27.395 22.061 1.00 9.03 108 GLY A CA 1
ATOM 770 C C . GLY A 1 108 ? 36.256 27.148 21.753 1.00 8.98 108 GLY A C 1
ATOM 771 O O . GLY A 1 108 ? 35.708 27.763 20.844 1.00 11.19 108 GLY A O 1
ATOM 772 N N . LYS A 1 109 ? 35.608 26.272 22.510 1.00 8.29 109 LYS A N 1
ATOM 773 C CA . LYS A 1 109 ? 34.205 25.953 22.258 1.00 8.92 109 LYS A CA 1
ATOM 774 C C . LYS A 1 109 ? 33.201 27.010 22.704 1.00 7.70 109 LYS A C 1
ATOM 775 O O . LYS A 1 109 ? 33.320 27.573 23.796 1.00 7.50 109 LYS A O 1
ATOM 781 N N . PRO A 1 110 ? 32.210 27.314 21.850 1.00 7.38 110 PRO A N 1
ATOM 782 C CA . PRO A 1 110 ? 31.197 28.296 22.244 1.00 7.23 110 PRO A CA 1
ATOM 783 C C . PRO A 1 110 ? 30.253 27.487 23.139 1.00 7.00 110 PRO A C 1
ATOM 784 O O . PRO A 1 110 ? 30.172 26.261 23.006 1.00 7.42 110 PRO A O 1
ATOM 788 N N . ALA A 1 111 ? 29.546 28.146 24.046 1.00 6.18 111 ALA A N 1
ATOM 789 C CA . ALA A 1 111 ? 28.658 27.417 24.939 1.00 6.24 111 ALA A CA 1
ATOM 790 C C . ALA A 1 111 ? 27.509 28.250 25.468 1.00 6.29 111 ALA A C 1
ATOM 791 O O . ALA A 1 111 ? 27.490 29.474 25.341 1.00 7.46 111 ALA A O 1
ATOM 793 N N . ALA A 1 112 ? 26.545 27.552 26.056 1.00 6.35 112 ALA A N 1
ATOM 794 C CA . ALA A 1 112 ? 25.400 28.177 26.698 1.00 5.66 112 ALA A CA 1
ATOM 795 C C . ALA A 1 112 ? 25.290 27.478 28.045 1.00 6.33 112 ALA A C 1
ATOM 796 O O . ALA A 1 112 ? 25.630 26.296 28.169 1.00 6.80 112 ALA A O 1
ATOM 798 N N . ILE A 1 113 ? 24.828 28.217 29.044 1.00 6.57 113 ILE A N 1
ATOM 799 C CA . ILE A 1 113 ? 24.660 27.701 30.390 1.00 6.38 113 ILE A CA 1
ATOM 800 C C . ILE A 1 113 ? 23.215 27.909 30.808 1.00 5.92 113 ILE A C 1
ATOM 801 O O . ILE A 1 113 ? 22.637 28.964 30.545 1.00 5.89 113 ILE A O 1
ATOM 806 N N . LEU A 1 114 ? 22.631 26.899 31.437 1.00 6.11 114 LEU A N 1
ATOM 807 C CA . LEU A 1 114 ? 21.277 27.010 31.965 1.00 5.95 114 LEU A CA 1
ATOM 808 C C . LEU A 1 114 ? 21.259 26.194 33.250 1.00 6.69 114 LEU A C 1
ATOM 809 O O . LEU A 1 114 ? 22.193 25.443 33.525 1.00 6.95 114 LEU A O 1
ATOM 814 N N . GLY A 1 115 ? 20.215 26.358 34.051 1.00 6.73 115 GLY A N 1
ATOM 815 C CA . GLY A 1 115 ? 20.143 25.604 35.285 1.00 7.02 115 GLY A CA 1
ATOM 816 C C . GLY A 1 115 ? 18.774 25.693 35.907 1.00 7.48 115 GLY A C 1
ATOM 817 O O . GLY A 1 115 ? 18.027 26.638 35.657 1.00 8.76 115 GLY A O 1
ATOM 818 N N . ALA A 1 116 ? 18.450 24.691 36.714 1.00 7.06 116 ALA A N 1
ATOM 819 C CA . ALA A 1 116 ? 17.173 24.627 37.404 1.00 7.60 116 ALA A CA 1
ATOM 820 C C . ALA A 1 116 ? 17.419 24.245 38.855 1.00 9.27 116 ALA A C 1
ATOM 821 O O . ALA A 1 116 ? 18.279 23.415 39.157 1.00 9.77 116 ALA A O 1
ATOM 823 N N . SER A 1 117 ? 16.667 24.862 39.756 1.00 9.28 117 SER A N 1
ATOM 824 C CA . SER A 1 117 ? 16.796 24.581 41.179 1.00 9.72 117 SER A CA 1
ATOM 825 C C . SER A 1 117 ? 15.450 24.780 41.855 1.00 9.24 117 SER A C 1
ATOM 826 O O . SER A 1 117 ? 14.600 25.513 41.353 1.00 8.97 117 SER A O 1
ATOM 829 N N . ALA A 1 118 ? 15.253 24.115 42.987 1.00 10.72 118 ALA A N 1
ATOM 830 C CA . ALA A 1 118 ? 14.017 24.282 43.734 1.00 11.55 118 ALA A CA 1
ATOM 831 C C . ALA A 1 118 ? 14.144 25.625 44.447 1.00 11.81 118 ALA A C 1
ATOM 832 O O . ALA A 1 118 ? 13.150 26.242 44.826 1.00 14.74 118 ALA A O 1
ATOM 834 N N . GLY A 1 119 ? 15.388 26.073 44.598 1.00 11.20 119 GLY A N 1
ATOM 835 C CA . GLY A 1 119 ? 15.674 27.325 45.275 1.00 10.72 119 GLY A CA 1
ATOM 836 C C . GLY A 1 119 ? 15.278 28.590 44.542 1.00 9.21 119 GLY A C 1
ATOM 837 O O . GLY A 1 119 ? 15.076 28.602 43.327 1.00 10.75 119 GLY A O 1
ATOM 838 N N . ARG A 1 120 ? 15.199 29.671 45.308 1.00 9.64 120 ARG A N 1
ATOM 839 C CA . ARG A 1 120 ? 14.814 30.984 44.816 1.00 9.20 120 ARG A CA 1
ATOM 840 C C . ARG A 1 120 ? 15.663 31.551 43.679 1.00 8.68 120 ARG A C 1
ATOM 841 O O . ARG A 1 120 ? 15.132 32.191 42.775 1.00 8.94 120 ARG A O 1
ATOM 849 N N . PHE A 1 121 ? 16.971 31.318 43.703 1.00 7.99 121 PHE A N 1
ATOM 850 C CA . PHE A 1 121 ? 17.812 31.902 42.665 1.00 10.23 121 PHE A CA 1
ATOM 851 C C . PHE A 1 121 ? 18.121 31.064 41.427 1.00 8.65 121 PHE A C 1
ATOM 852 O O . PHE A 1 121 ? 18.974 31.427 40.613 1.00 8.40 121 PHE A O 1
ATOM 860 N N . GLY A 1 122 ? 17.407 29.951 41.289 1.00 8.19 122 GLY A N 1
ATOM 861 C CA . GLY A 1 122 ? 17.533 29.083 40.126 1.00 7.57 122 GLY A CA 1
ATOM 862 C C . GLY A 1 122 ? 18.893 28.795 39.521 1.00 6.58 122 GLY A C 1
ATOM 863 O O . GLY A 1 122 ? 19.035 28.810 38.296 1.00 7.73 122 GLY A O 1
ATOM 864 N N . THR A 1 123 ? 19.861 28.508 40.389 1.00 6.16 123 THR A N 1
ATOM 865 C CA . THR A 1 123 ? 21.259 28.176 40.064 1.00 5.69 123 THR A CA 1
ATOM 866 C C . THR A 1 123 ? 22.176 29.343 39.698 1.00 5.28 123 THR A C 1
ATOM 867 O O . THR A 1 123 ? 23.315 29.129 39.285 1.00 5.47 123 THR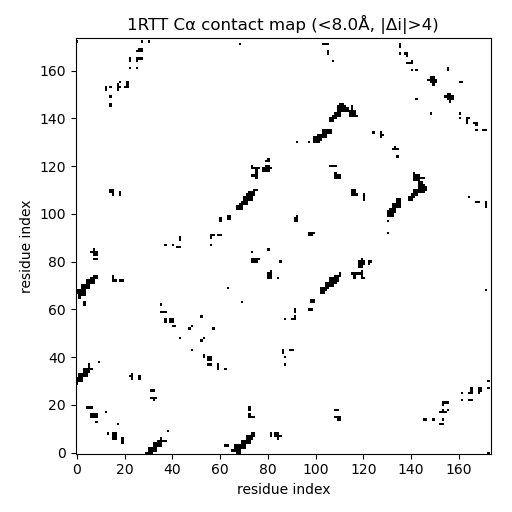 A O 1
ATOM 871 N N . ALA A 1 124 ? 21.708 30.572 39.888 1.00 6.06 124 ALA A N 1
ATOM 872 C CA . ALA A 1 124 ? 22.510 31.751 39.566 1.00 6.18 124 ALA A CA 1
ATOM 873 C C . ALA A 1 124 ? 23.939 31.702 40.116 1.00 5.45 124 ALA A C 1
ATOM 874 O O . ALA A 1 124 ? 24.897 31.960 39.389 1.00 6.08 124 ALA A O 1
ATOM 876 N N . ARG A 1 125 ? 24.087 31.380 41.400 1.00 5.55 125 ARG A N 1
ATOM 877 C CA . ARG A 1 125 ? 25.416 31.333 42.010 1.00 5.67 125 ARG A CA 1
ATOM 878 C C . ARG A 1 125 ? 26.332 30.312 41.342 1.00 6.23 125 ARG A C 1
ATOM 879 O O . ARG A 1 125 ? 27.507 30.590 41.105 1.00 6.46 125 ARG A O 1
ATOM 887 N N . ALA A 1 126 ? 25.798 29.132 41.040 1.00 5.61 126 ALA A N 1
ATOM 888 C CA . ALA A 1 126 ? 26.585 28.098 40.381 1.00 5.44 126 ALA A CA 1
ATOM 889 C C . ALA A 1 126 ? 27.022 28.563 38.991 1.00 5.77 126 ALA A C 1
ATOM 890 O O . ALA A 1 126 ? 28.146 28.299 38.565 1.00 5.12 126 ALA A O 1
ATOM 892 N N . GLN A 1 127 ? 26.145 29.277 38.289 1.00 5.45 127 GLN A N 1
ATOM 893 C CA . GLN A 1 127 ? 26.468 29.743 36.945 1.00 4.87 127 GLN A CA 1
ATOM 894 C C . GLN A 1 127 ? 27.641 30.716 36.895 1.00 4.67 127 GLN A C 1
ATOM 895 O O . GLN A 1 127 ? 28.506 30.596 36.030 1.00 4.84 127 GLN A O 1
ATOM 901 N N . TYR A 1 128 ? 27.692 31.672 37.817 1.00 5.74 128 TYR A N 1
ATOM 902 C CA . TYR A 1 128 ? 28.794 32.619 37.791 1.00 5.21 128 TYR A CA 1
ATOM 903 C C . TYR A 1 128 ? 30.107 31.963 38.208 1.00 4.66 128 TYR A C 1
ATOM 904 O 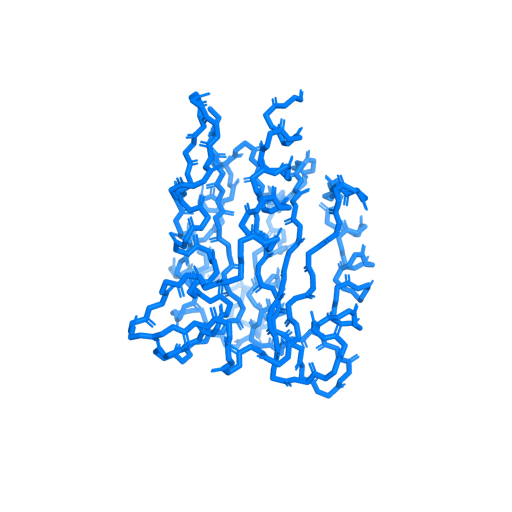O . TYR A 1 128 ? 31.167 32.358 37.731 1.00 6.23 128 TYR A O 1
ATOM 913 N N . HIS A 1 129 ? 30.045 30.958 39.078 1.00 6.07 129 HIS A N 1
ATOM 914 C CA . HIS A 1 129 ? 31.259 30.244 39.463 1.00 5.36 129 HIS A CA 1
ATOM 915 C C . HIS A 1 129 ? 31.729 29.443 38.240 1.00 5.23 129 HIS A C 1
ATOM 916 O O . HIS A 1 129 ? 32.919 29.402 37.941 1.00 6.04 129 HIS A O 1
ATOM 923 N N . LEU A 1 130 ? 30.795 28.799 37.540 1.00 4.57 130 LEU A N 1
ATOM 924 C CA . LEU A 1 130 ? 31.150 28.030 36.350 1.00 5.52 130 LEU A CA 1
ATOM 925 C C . LEU A 1 130 ? 31.785 28.944 35.307 1.00 5.11 130 LEU A C 1
ATOM 926 O O . LEU A 1 130 ? 32.749 28.561 34.647 1.00 5.53 130 LEU A O 1
ATOM 931 N N . ARG A 1 131 ? 31.250 30.151 35.150 1.00 4.78 131 ARG A N 1
ATOM 932 C CA . ARG A 1 131 ? 31.805 31.077 34.173 1.00 5.81 131 ARG A CA 1
ATOM 933 C C . ARG A 1 131 ? 33.275 31.390 34.460 1.00 5.17 131 ARG A C 1
ATOM 934 O O . ARG A 1 131 ? 34.044 31.649 33.540 1.00 7.42 131 ARG A O 1
ATOM 942 N N . GLN A 1 132 ? 33.673 31.370 35.728 1.00 4.70 132 GLN A N 1
ATOM 943 C CA . GLN A 1 132 ? 35.072 31.626 36.063 1.00 4.74 132 GLN A CA 1
ATOM 944 C C . GLN A 1 132 ? 35.911 30.423 35.623 1.00 4.85 132 GLN A C 1
ATOM 945 O O . GLN A 1 132 ? 36.994 30.573 35.061 1.00 6.15 132 GLN A O 1
ATOM 951 N N . THR A 1 133 ? 35.399 29.227 35.887 1.00 4.47 133 THR A N 1
ATOM 952 C CA . THR A 1 133 ? 36.068 28.002 35.474 1.00 5.14 133 THR A CA 1
ATOM 953 C C . THR A 1 133 ? 36.239 27.974 33.944 1.00 4.66 133 THR A C 1
ATOM 954 O O . THR A 1 133 ? 37.285 27.560 33.431 1.00 6.10 133 THR A O 1
ATOM 958 N N . LEU A 1 134 ? 35.221 28.436 33.219 1.00 5.20 134 LEU A N 1
ATOM 959 C CA . LEU A 1 134 ? 35.274 28.451 31.759 1.00 5.73 134 LEU A CA 1
ATOM 960 C C . LEU A 1 134 ? 36.407 29.308 31.201 1.00 5.14 134 LEU A C 1
ATOM 961 O O . LEU A 1 134 ? 36.877 29.066 30.083 1.00 5.94 134 LEU A O 1
ATOM 966 N N . VAL A 1 135 ? 36.854 30.301 31.964 1.00 5.28 135 VAL A N 1
ATOM 967 C CA . VAL A 1 135 ? 37.954 31.146 31.511 1.00 5.56 135 VAL A CA 1
ATOM 968 C C . VAL A 1 135 ? 39.210 30.295 31.317 1.00 4.47 135 VAL A C 1
ATOM 969 O O . VAL A 1 135 ? 39.866 30.364 30.276 1.00 5.68 135 VAL A O 1
ATOM 973 N N . PHE A 1 136 ? 39.541 29.477 32.310 1.00 5.63 136 PHE A N 1
ATOM 974 C CA . PHE A 1 136 ? 40.736 28.652 32.199 1.00 6.03 136 PHE A CA 1
ATOM 975 C C . PHE A 1 136 ? 40.632 27.627 31.070 1.00 6.23 136 PHE A C 1
ATOM 976 O O . PHE A 1 136 ? 41.634 27.286 30.442 1.00 6.90 136 PHE A O 1
ATOM 984 N N . LEU A 1 137 ? 39.422 27.140 30.812 1.00 5.88 137 LEU A N 1
ATOM 985 C CA . LEU A 1 137 ? 39.192 26.153 29.757 1.00 6.58 137 LEU A CA 1
ATOM 986 C C . LEU A 1 137 ? 39.096 26.792 28.375 1.00 6.14 137 LEU A C 1
ATOM 987 O O . LEU A 1 137 ? 39.051 26.096 27.363 1.00 6.20 137 LEU A O 1
ATOM 992 N N . ASP A 1 138 ? 39.069 28.120 28.351 1.00 6.05 138 ASP A N 1
ATOM 993 C CA . ASP A 1 138 ? 38.929 28.915 27.131 1.00 5.90 138 ASP A CA 1
ATOM 994 C C . ASP A 1 138 ? 37.631 28.613 26.384 1.00 5.22 138 ASP A C 1
ATOM 995 O O . ASP A 1 138 ? 37.614 28.445 25.158 1.00 6.41 138 ASP A O 1
ATOM 1000 N N . VAL A 1 139 ? 36.543 28.534 27.141 1.00 5.91 139 VAL A N 1
ATOM 1001 C CA . VAL A 1 139 ? 35.222 28.307 26.577 1.00 6.59 139 VAL A CA 1
ATOM 1002 C C . VAL A 1 139 ? 34.582 29.690 26.484 1.00 6.03 139 VAL A C 1
ATOM 1003 O O . VAL A 1 139 ? 34.842 30.560 27.320 1.00 6.81 139 VAL A O 1
ATOM 1007 N N . HIS A 1 140 ? 33.758 29.899 25.464 1.00 6.81 140 HIS A N 1
ATOM 1008 C CA . HIS A 1 140 ? 33.102 31.188 25.260 1.00 7.29 140 HIS A CA 1
ATOM 1009 C C . HIS A 1 140 ? 31.595 31.064 25.419 1.00 7.05 140 HIS A C 1
ATOM 1010 O O . HIS A 1 140 ? 30.881 30.743 24.469 1.00 8.09 140 HIS A O 1
ATOM 1017 N N . PRO A 1 141 ? 31.089 31.327 26.628 1.00 7.62 141 PRO A N 1
ATOM 1018 C CA . PRO A 1 141 ? 29.653 31.229 26.885 1.00 7.71 141 PRO A CA 1
ATOM 1019 C C . PRO A 1 141 ? 28.847 32.457 26.481 1.00 8.35 141 PRO A C 1
ATOM 1020 O O . PRO A 1 141 ? 29.350 33.581 26.481 1.00 9.49 141 PRO A O 1
ATOM 1024 N N . LEU A 1 142 ? 27.587 32.230 26.132 1.00 7.96 142 LEU A N 1
ATOM 1025 C CA . LEU A 1 142 ? 26.693 33.329 25.801 1.00 7.66 142 LEU A CA 1
ATOM 1026 C C . LEU A 1 142 ? 26.497 34.111 27.092 1.00 6.78 142 LEU A C 1
ATOM 1027 O O . LEU A 1 142 ? 26.608 33.553 28.187 1.00 6.46 142 LEU A O 1
ATOM 1032 N N . ASN A 1 143 ? 26.208 35.400 26.958 1.00 6.71 143 ASN A N 1
ATOM 1033 C CA . ASN A 1 143 ? 25.928 36.258 28.106 1.00 6.03 143 ASN A CA 1
ATOM 1034 C C . ASN A 1 143 ? 24.420 36.441 28.194 1.00 8.35 143 ASN A C 1
ATOM 1035 O O . ASN A 1 143 ? 23.870 36.676 29.269 1.00 9.33 143 ASN A O 1
ATOM 1040 N N . LYS A 1 144 ? 23.758 36.350 27.046 1.00 8.18 144 LYS A N 1
ATOM 1041 C CA . LYS A 1 144 ? 22.318 36.531 26.987 1.00 9.71 144 LYS A CA 1
ATOM 1042 C C . LYS A 1 144 ? 21.679 35.623 25.950 1.00 9.33 144 LYS A C 1
ATOM 1043 O O . LYS A 1 144 ? 22.251 35.372 24.892 1.00 11.01 144 LYS A O 1
ATOM 1049 N N . PRO A 1 145 ? 20.490 35.084 26.264 1.00 8.23 145 PRO A N 1
ATOM 1050 C CA . PRO A 1 145 ? 19.798 35.315 27.535 1.00 7.49 145 PRO A CA 1
ATOM 1051 C C . PRO A 1 145 ? 20.354 34.381 28.598 1.00 7.72 145 PRO A C 1
ATOM 1052 O O . PRO A 1 145 ? 21.162 33.501 28.304 1.00 8.57 145 PRO A O 1
ATOM 1056 N N . GLU A 1 146 ? 19.934 34.593 29.835 1.00 7.01 146 GLU A N 1
ATOM 1057 C CA . GLU A 1 146 ? 20.337 33.719 30.917 1.00 6.39 146 GLU A CA 1
ATOM 1058 C C . GLU A 1 146 ? 19.102 32.920 31.284 1.00 7.07 146 GLU A C 1
ATOM 1059 O O . GLU A 1 146 ? 17.974 33.418 31.180 1.00 8.81 146 GLU A O 1
ATOM 1065 N N . VAL A 1 147 ? 19.319 31.674 31.685 1.00 6.46 147 VAL A N 1
ATOM 1066 C CA . VAL A 1 147 ? 18.233 30.787 32.048 1.00 7.18 147 VAL A CA 1
ATOM 1067 C C . VAL A 1 147 ? 18.484 30.238 33.441 1.00 6.34 147 VAL A C 1
ATOM 1068 O O . VAL A 1 147 ? 19.374 29.414 33.647 1.00 6.39 147 VAL A O 1
ATOM 1072 N N . MET A 1 148 ? 17.697 30.726 34.392 1.00 6.60 148 MET A N 1
ATOM 1073 C CA . MET A 1 148 ? 17.783 30.312 35.782 1.00 7.59 148 MET A CA 1
ATOM 1074 C C . MET A 1 148 ? 16.369 29.966 36.226 1.00 6.95 148 MET A C 1
ATOM 1075 O O . MET A 1 148 ? 15.571 30.842 36.564 1.00 8.84 148 MET A O 1
ATOM 1080 N N . ILE A 1 149 ? 16.056 28.677 36.200 1.00 7.61 149 ILE A N 1
ATOM 1081 C CA . ILE A 1 149 ? 14.733 28.205 36.577 1.00 8.52 149 ILE A CA 1
ATOM 1082 C C . ILE A 1 149 ? 14.658 27.965 38.078 1.00 8.46 149 ILE A C 1
ATOM 1083 O O . ILE A 1 149 ? 15.294 27.051 38.603 1.00 9.53 149 ILE A O 1
ATOM 1088 N N . SER A 1 150 ? 13.890 28.803 38.766 1.00 9.45 150 SER A N 1
ATOM 1089 C CA . SER A 1 150 ? 13.723 28.674 40.208 1.00 9.55 150 SER A CA 1
ATOM 1090 C C . SER A 1 150 ? 12.420 27.935 40.504 1.00 10.17 150 SER A C 1
ATOM 1091 O O . SER A 1 150 ? 11.571 27.789 39.622 1.00 10.61 150 SER A O 1
ATOM 1094 N N . SER A 1 151 ? 12.267 27.466 41.741 1.00 11.53 151 SER A N 1
ATOM 1095 C CA . SER A 1 151 ? 11.074 26.713 42.135 1.00 13.11 151 SER A CA 1
ATOM 1096 C C . SER A 1 151 ? 10.799 25.647 41.076 1.00 13.27 151 SER A C 1
ATOM 1097 O O . SER A 1 151 ? 9.657 25.434 40.668 1.00 12.74 151 SER A O 1
ATOM 1100 N N . ALA A 1 152 ? 11.863 24.977 40.645 1.00 12.40 152 ALA A N 1
ATOM 1101 C CA . ALA A 1 152 ? 11.786 23.952 39.610 1.00 12.54 152 ALA A CA 1
ATOM 1102 C C . ALA A 1 152 ? 10.779 22.835 39.867 1.00 14.19 152 ALA A C 1
ATOM 1103 O O . ALA A 1 152 ? 10.339 22.176 38.926 1.00 14.88 152 ALA A O 1
ATOM 1105 N N . GLN A 1 153 ? 10.412 22.614 41.126 1.00 14.95 153 GLN A N 1
ATOM 1106 C CA . GLN A 1 153 ? 9.453 21.559 41.442 1.00 17.56 153 GLN A CA 1
ATOM 1107 C C . GLN A 1 153 ? 8.101 21.824 40.781 1.00 17.90 153 GLN A C 1
ATOM 1108 O O . GLN A 1 153 ? 7.302 20.905 40.597 1.00 20.20 153 GLN A O 1
ATOM 1114 N N . ASN A 1 154 ? 7.854 23.080 40.420 1.00 18.16 154 ASN A N 1
ATOM 1115 C CA . ASN A 1 154 ? 6.595 23.461 39.786 1.00 18.97 154 ASN A CA 1
ATOM 1116 C C . ASN A 1 154 ? 6.770 23.754 38.300 1.00 19.40 154 ASN A C 1
ATOM 1117 O O . ASN A 1 154 ? 5.809 24.107 37.613 1.00 18.92 154 ASN A O 1
ATOM 1122 N N . ALA A 1 155 ? 7.995 23.605 37.807 1.00 18.81 155 ALA A N 1
ATOM 1123 C CA . ALA A 1 155 ? 8.290 23.871 36.405 1.00 18.83 155 ALA A CA 1
ATOM 1124 C C . ALA A 1 155 ? 8.063 22.652 35.521 1.00 18.83 155 ALA A C 1
ATOM 1125 O O . ALA A 1 155 ? 7.826 22.789 34.321 1.00 18.73 155 ALA A O 1
ATOM 1127 N N . PHE A 1 156 ? 8.142 21.463 36.113 1.00 20.13 156 PHE A N 1
ATOM 1128 C CA . PHE A 1 156 ? 7.943 20.231 35.359 1.00 21.93 156 PHE A CA 1
ATOM 1129 C C . PHE A 1 156 ? 6.789 19.391 35.897 1.00 24.03 156 PHE A C 1
ATOM 1130 O O . PHE A 1 156 ? 6.440 19.474 37.075 1.00 25.34 156 PHE A O 1
ATOM 1138 N N . ASP A 1 157 ? 6.214 18.576 35.018 1.00 25.13 157 ASP A N 1
ATOM 1139 C CA . ASP A 1 157 ? 5.106 17.688 35.366 1.00 26.77 157 ASP A CA 1
ATOM 1140 C C . ASP A 1 157 ? 5.639 16.259 35.405 1.00 27.79 157 ASP A C 1
ATOM 1141 O O . ASP A 1 157 ? 6.736 16.016 35.913 1.00 28.37 157 ASP A O 1
ATOM 1146 N N . ALA A 1 158 ? 4.865 15.320 34.866 1.00 27.97 158 ALA A N 1
ATOM 1147 C CA . ALA A 1 158 ? 5.286 13.926 34.823 1.00 28.04 158 ALA A CA 1
ATOM 1148 C C . ALA A 1 158 ? 6.526 13.827 33.948 1.00 28.08 158 ALA A C 1
ATOM 1149 O O . ALA A 1 158 ? 6.653 14.543 32.954 1.00 30.04 158 ALA A O 1
ATOM 1151 N N . GLN A 1 159 ? 7.442 12.945 34.327 1.00 28.57 159 GLN A N 1
ATOM 1152 C CA . GLN A 1 159 ? 8.690 12.755 33.589 1.00 28.45 159 GLN A CA 1
ATOM 1153 C C . GLN A 1 159 ? 9.536 14.028 33.607 1.00 28.86 159 GLN A C 1
ATOM 1154 O O . GLN A 1 159 ? 10.298 14.255 34.552 1.00 30.15 159 GLN A O 1
ATOM 1160 N N . GLY A 1 160 ? 9.405 14.857 32.574 1.00 29.02 160 GLY A N 1
ATOM 1161 C CA . GLY A 1 160 ? 10.189 16.071 32.543 1.00 28.11 160 GLY A CA 1
ATOM 1162 C C . GLY A 1 160 ? 9.806 17.141 31.546 1.00 27.91 160 GLY A C 1
ATOM 1163 O O . GLY A 1 160 ? 10.687 17.819 31.009 1.00 27.40 160 GLY A O 1
ATOM 1164 N N . ARG A 1 161 ? 8.513 17.328 31.293 1.00 27.10 161 ARG A N 1
ATOM 1165 C CA . ARG A 1 161 ? 8.083 18.370 30.352 1.00 27.35 161 ARG A CA 1
ATOM 1166 C C . ARG A 1 161 ? 8.116 19.725 31.060 1.00 25.44 161 ARG A C 1
ATOM 1167 O O . ARG A 1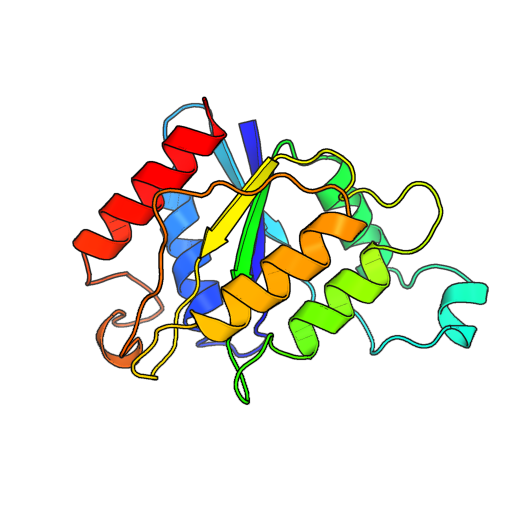 161 ? 7.872 19.815 32.261 1.00 26.11 161 ARG A O 1
ATOM 1175 N N . LEU A 1 162 ? 8.411 20.778 30.309 1.00 22.74 162 LEU A N 1
ATOM 1176 C CA . LEU A 1 162 ? 8.450 22.127 30.864 1.00 22.17 162 LEU A CA 1
ATOM 1177 C C . LEU A 1 162 ? 7.081 22.784 30.768 1.00 22.25 162 LEU A C 1
ATOM 1178 O O . LEU A 1 162 ? 6.493 22.859 29.692 1.00 21.66 162 LEU A O 1
ATOM 1183 N N . LEU A 1 163 ? 6.585 23.249 31.909 1.00 22.33 163 LEU A N 1
ATOM 1184 C CA . LEU A 1 163 ? 5.295 23.911 31.985 1.00 22.51 163 LEU A CA 1
ATOM 1185 C C . LEU A 1 163 ? 5.508 25.419 31.878 1.00 23.21 163 LEU A C 1
ATOM 1186 O O . LEU A 1 163 ? 4.577 26.181 31.604 1.00 23.83 163 LEU A O 1
ATOM 1191 N N . ASP A 1 164 ? 6.748 25.841 32.098 1.00 23.98 164 ASP A N 1
ATOM 1192 C CA . ASP A 1 164 ? 7.108 27.249 32.032 1.00 24.91 164 ASP A CA 1
ATOM 1193 C C . ASP A 1 164 ? 7.482 27.598 30.594 1.00 24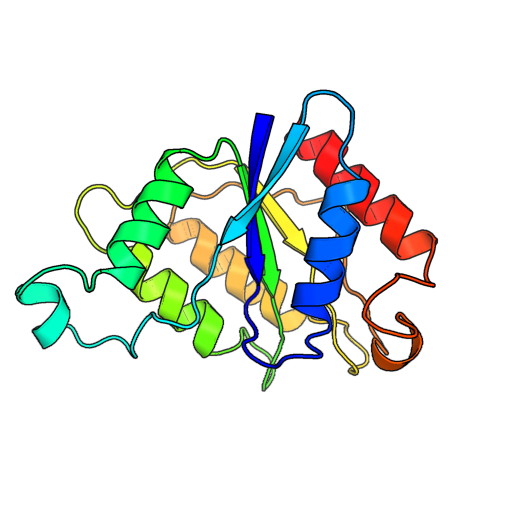.74 164 ASP A C 1
ATOM 1194 O O . ASP A 1 164 ? 8.604 27.339 30.154 1.00 24.88 164 ASP A O 1
ATOM 1199 N N . ASP A 1 165 ? 6.536 28.181 29.864 1.00 25.23 165 ASP A N 1
ATOM 1200 C CA . ASP A 1 165 ? 6.770 28.559 28.475 1.00 25.36 165 ASP A CA 1
ATOM 1201 C C . ASP A 1 165 ? 7.816 29.659 28.344 1.00 24.71 165 ASP A C 1
ATOM 1202 O O . ASP A 1 165 ? 8.511 29.743 27.331 1.00 24.27 165 ASP A O 1
ATOM 1207 N N . LYS A 1 166 ? 7.925 30.503 29.366 1.00 23.68 166 LYS A N 1
ATOM 1208 C CA . LYS A 1 166 ? 8.912 31.576 29.352 1.00 24.09 166 LYS A CA 1
ATOM 1209 C C . LYS A 1 166 ? 10.290 30.928 29.305 1.00 21.52 166 LYS A C 1
ATOM 1210 O O . LYS A 1 166 ? 11.168 31.348 28.550 1.00 21.69 166 LYS A O 1
ATOM 1216 N N . ALA A 1 167 ? 10.468 29.899 30.130 1.00 20.99 167 ALA A N 1
ATOM 1217 C CA . ALA A 1 167 ? 11.727 29.170 30.199 1.00 19.00 167 ALA A CA 1
ATOM 1218 C C . ALA A 1 167 ? 12.009 28.507 28.856 1.00 16.03 167 ALA A C 1
ATOM 1219 O O . ALA A 1 167 ? 13.140 28.530 28.372 1.00 16.94 167 ALA A O 1
ATOM 1221 N N . ARG A 1 168 ? 10.975 27.925 28.255 1.00 17.99 168 ARG A N 1
ATOM 1222 C CA . ARG A 1 168 ? 11.121 27.263 26.963 1.00 17.27 168 ARG A CA 1
ATOM 1223 C C . ARG A 1 168 ? 11.568 28.264 25.900 1.00 16.55 168 ARG A C 1
ATOM 1224 O O . ARG A 1 168 ? 12.402 27.947 25.054 1.00 16.63 168 ARG A O 1
ATOM 1232 N N . GLU A 1 169 ? 11.020 29.476 25.958 1.00 18.42 169 GLU A N 1
ATOM 1233 C CA . GLU A 1 169 ? 11.366 30.528 25.005 1.00 19.32 169 GLU A CA 1
ATOM 1234 C C . GLU A 1 169 ? 12.827 30.954 25.139 1.00 18.24 169 GLU A C 1
ATOM 1235 O O . GLU A 1 169 ? 13.539 31.080 24.142 1.00 18.23 169 GLU A O 1
ATOM 1241 N N . LEU A 1 170 ? 13.269 31.175 26.375 1.00 17.62 170 LEU A N 1
ATOM 1242 C CA . LEU A 1 170 ? 14.648 31.586 26.635 1.00 17.27 170 LEU A CA 1
ATOM 1243 C C . LEU A 1 170 ? 15.632 30.512 26.188 1.00 14.95 170 LEU A C 1
ATOM 1244 O O . LEU A 1 170 ? 16.678 30.813 25.607 1.00 15.26 170 LEU A O 1
ATOM 1249 N N . ILE A 1 171 ? 15.302 29.255 26.468 1.00 16.11 171 ILE A N 1
ATOM 1250 C CA . ILE A 1 171 ? 16.158 28.148 26.071 1.00 15.81 171 ILE A CA 1
ATOM 1251 C C . ILE A 1 171 ? 16.232 28.131 24.545 1.00 13.90 171 ILE A C 1
ATOM 1252 O O . ILE A 1 171 ? 17.292 27.909 23.963 1.00 16.30 171 ILE A O 1
ATOM 1257 N N . GLN A 1 172 ? 15.095 28.389 23.909 1.00 18.03 172 GLN A N 1
ATOM 1258 C CA . GLN A 1 172 ? 15.017 28.425 22.456 1.00 19.27 172 GLN A CA 1
ATOM 1259 C C . GLN A 1 172 ? 15.931 29.539 21.936 1.00 18.31 172 GLN A C 1
ATOM 1260 O O . GLN A 1 172 ? 16.581 29.393 20.901 1.00 19.49 172 GLN A O 1
ATOM 1266 N N . GLN A 1 173 ? 15.993 30.641 22.680 1.00 18.98 173 GLN A N 1
ATOM 1267 C CA . GLN A 1 173 ? 16.829 31.785 22.318 1.00 18.59 173 GLN A CA 1
ATOM 1268 C C . GLN A 1 173 ? 18.324 31.474 22.394 1.00 17.29 173 GLN A C 1
ATOM 1269 O O . GLN A 1 173 ? 19.090 31.878 21.518 1.00 16.56 173 GLN A O 1
ATOM 1275 N N . GLN A 1 174 ? 18.742 30.766 23.442 1.00 14.95 174 GLN A N 1
ATOM 1276 C CA . GLN A 1 174 ? 20.151 30.414 23.596 1.00 15.10 174 GLN A CA 1
ATOM 1277 C C . GLN A 1 174 ? 20.619 29.561 22.438 1.00 13.53 174 GLN A C 1
ATOM 1278 O O . GLN A 1 174 ? 21.688 29.792 21.874 1.00 15.17 174 GLN A O 1
ATOM 1284 N N . LEU A 1 175 ? 19.816 28.554 22.106 1.00 15.18 175 LEU A N 1
ATOM 1285 C CA . LEU A 1 175 ? 20.140 27.641 21.024 1.00 14.26 175 LEU A CA 1
ATOM 1286 C C . LEU A 1 175 ? 20.207 28.391 19.696 1.00 11.74 175 LEU A C 1
ATOM 1287 O O . LEU A 1 175 ? 21.051 28.094 18.855 1.00 14.51 175 LEU A O 1
ATOM 1292 N N . GLN A 1 176 ? 19.328 29.372 19.517 1.00 16.20 176 GLN A N 1
ATOM 1293 C CA . GLN A 1 176 ? 19.341 30.164 18.293 1.00 18.20 176 GLN A CA 1
ATOM 1294 C C . GLN A 1 176 ? 20.596 31.037 18.273 1.00 18.50 176 GLN A C 1
ATOM 1295 O O . GLN A 1 176 ? 21.112 31.371 17.210 1.00 20.73 176 GLN A O 1
ATOM 1301 N N . ALA A 1 177 ? 21.089 31.389 19.458 1.00 19.11 177 ALA A N 1
ATOM 1302 C CA . ALA A 1 177 ? 22.290 32.214 19.578 1.00 19.21 177 ALA A CA 1
ATOM 1303 C C . ALA A 1 177 ? 23.536 31.394 19.249 1.00 19.24 177 ALA A C 1
ATOM 1304 O O . ALA A 1 177 ? 24.431 31.865 18.544 1.00 19.29 177 ALA A O 1
ATOM 1306 N N . LEU A 1 178 ? 23.593 30.167 19.761 1.00 18.05 178 LEU A N 1
ATOM 1307 C CA . LEU A 1 178 ? 24.727 29.285 19.500 1.00 18.94 178 LEU A CA 1
ATOM 1308 C C . LEU A 1 178 ? 24.843 29.024 18.012 1.00 19.40 178 LEU A C 1
ATOM 1309 O O . LEU A 1 178 ? 25.944 28.966 17.462 1.00 20.53 178 LEU A O 1
ATOM 1314 N N . GLN A 1 179 ? 23.694 28.850 17.367 1.00 20.59 179 GLN A N 1
ATOM 1315 C CA . GLN A 1 179 ? 23.652 28.597 15.937 1.00 21.64 179 GLN A CA 1
ATOM 1316 C C . GLN A 1 179 ? 24.341 29.755 15.228 1.00 21.47 179 GLN A C 1
ATOM 1317 O O . GLN A 1 179 ? 25.196 29.553 14.364 1.00 22.73 179 GLN A O 1
ATOM 1323 N N . LEU A 1 180 ? 23.963 30.970 15.612 1.00 22.87 180 LEU A N 1
ATOM 1324 C CA . LEU A 1 180 ? 24.539 32.178 15.036 1.00 24.14 180 LEU A CA 1
ATOM 1325 C C . LEU A 1 180 ? 26.022 32.259 15.375 1.00 24.93 180 LEU A C 1
ATOM 1326 O O . LEU A 1 180 ? 26.837 32.373 14.435 1.00 24.92 180 LEU A O 1
#

Solvent-accessible surface area: 8874 Å² total; per-residue (Å²): 74,100,1,2,0,0,15,0,15,99,128,128,40,3,58,6,38,14,0,2,100,42,0,54,68,18,34,16,128,61,14,46,14,77,74,14,103,11,76,51,20,56,152,69,70,79,106,66,37,76,164,38,49,21,117,28,0,100,147,2,28,91,17,0,170,72,8,73,1,0,0,0,0,0,6,27,105,148,147,32,25,0,50,59,0,68,19,1,2,45,0,0,28,69,73,92,166,32,21,0,64,41,31,54,0,0,3,0,0,4,22,56,34,201,93,1,2,19,75,0,1,112,93,0,43,142,26,1,115,185,6,68,7,108,35,38,104,164,26,63,1,55,10,48,51,0,95,106,7,21,58,79,187,8,163,12,107,50,83,133,3,93,99,43,0,76,78,3,0,80,28,18,62,184

Radius of gyration: 15.22 Å; Cα contacts (8 Å, |Δi|>4): 345; chains: 1; bounding box: 44×32×37 Å

Foldseek 3Di:
DEEEEEELDDDQLFLLVLLVVQLQVLADPPYGYDYQDLPPPDQDDVVVPVVHADVSLVVRQVSLQPGQAYEYAFEDDPLATDVSRVRSCVRQLDDDVRSQAPHEYEYAYADLADFQCPSHVVRVVVVCVVNNYHYDPPDYYRHYNSVVQADPNRDGPPVVNSVRSSVRSVVSVD

Organism: Pseudomonas aeruginosa (strain ATCC 15692 / DSM 22644 / CIP 104116 / JCM 14847 / LMG 12228 / 1C / PRS 101 / PAO1) (NCBI:txid208964)

GO terms:
  GO:0016655 oxidoreductase activity, acting on NAD(P)H, quinone or similar compound as acceptor (F, IDA)
  GO:0003955 NAD(P)H dehydrogenase (quinone) activity (F, IMP)
  GO:0052873 FMN reductase (NADPH) activity (F, IDA)
  GO:0042802 identical protein binding (F, IDA)
  GO:0042803 protein homodimerization activity (F, IDA)
  GO:0010181 FMN binding (F, IDA)

Secondary structure (DSSP, 8-state):
-EEEEEES--STT-HHHHHHHHHHTTPPTT-EEEE---TTPPPP-HHHHTT---HHHHHHHHHHHH-SEEEEE--EETTEE-HHHHHHHHHHTPSSS-TTTT-EEEEEEE-SSTTTTHHHHHHHHHHHHHHT-EE--SS-EEE-SGGGTB-STT-B--HHHHHHHHHHHHHHH-